Protein AF-A0A7X3KXY0-F1 (afdb_monomer_lite)

Sequence (127 aa):
PDLPDDIDVRDLDPMVLQDLKVLAKDNANAVAKHMIMAATWMADDPQLALNHARAAKDRAGRIAVVRETCGIAAYHAGEWKEALAELRAARRMSGGPGLIAVMADCERGLGRPEKAIELARDEDPAS

Secondary structure (DSSP, 8-state):
----TT--GGGS-HHHHHHHTTS-HHHHHHHHHHHHHHHHHTTT-HHHHHHHHHHHHHHHTTSHHHHHHHHHHHHHTT-HHHHHHHHHHHHHHH-S--SHHHHHHHHHHTT-HHHHHHHHHTT----

pLDDT: mean 94.11, std 9.94, range [42.88, 98.88]

Radius of gyration: 15.06 Å; chains: 1; bounding box: 30×37×42 Å

Structure (mmCIF, N/CA/C/O backbone):
data_AF-A0A7X3KXY0-F1
#
_entry.id   AF-A0A7X3KXY0-F1
#
loop_
_atom_site.group_PDB
_atom_site.id
_atom_site.type_symbol
_atom_site.label_atom_id
_atom_site.label_alt_id
_atom_site.label_comp_id
_atom_site.label_asym_id
_atom_site.label_entity_id
_atom_site.label_seq_id
_atom_site.pdbx_PDB_ins_code
_atom_site.Cartn_x
_atom_site.Cartn_y
_atom_site.Cartn_z
_atom_site.occupancy
_atom_site.B_iso_or_equiv
_atom_site.auth_seq_id
_atom_site.auth_comp_id
_atom_site.auth_asym_id
_atom_site.auth_atom_id
_atom_site.pdbx_PDB_model_num
ATOM 1 N N . PRO A 1 1 ? 7.093 -12.865 -6.603 1.00 93.19 1 PRO A N 1
ATOM 2 C CA . PRO A 1 1 ? 6.266 -13.388 -7.715 1.00 93.19 1 PRO A CA 1
ATOM 3 C C . PRO A 1 1 ? 6.942 -13.106 -9.047 1.00 93.19 1 PRO A C 1
ATOM 5 O O . PRO A 1 1 ? 7.668 -12.113 -9.132 1.00 93.19 1 PRO A O 1
ATOM 8 N N . ASP A 1 2 ? 6.708 -13.957 -10.038 1.00 92.12 2 ASP A N 1
ATOM 9 C CA . ASP A 1 2 ? 7.218 -13.729 -11.386 1.00 92.12 2 ASP A CA 1
ATOM 10 C C . ASP A 1 2 ? 6.487 -12.551 -12.038 1.00 92.12 2 ASP A C 1
ATOM 12 O O . ASP A 1 2 ? 5.353 -12.219 -11.683 1.00 92.12 2 ASP A O 1
ATOM 16 N N . LEU A 1 3 ? 7.175 -11.877 -12.954 1.00 92.00 3 LEU A N 1
ATOM 17 C CA . LEU A 1 3 ? 6.626 -10.768 -13.720 1.00 92.00 3 LEU A CA 1
ATOM 18 C C . LEU A 1 3 ? 6.421 -11.225 -15.163 1.00 92.00 3 LEU A C 1
ATOM 20 O O . LEU A 1 3 ? 7.395 -11.648 -15.783 1.00 92.00 3 LEU A O 1
ATOM 24 N N . PRO A 1 4 ? 5.203 -11.102 -15.706 1.00 89.81 4 PRO A N 1
ATOM 25 C CA . PRO A 1 4 ? 4.985 -11.210 -17.139 1.00 89.81 4 PRO A CA 1
ATOM 26 C C . PRO A 1 4 ? 5.879 -10.245 -17.940 1.00 89.81 4 PRO A C 1
ATOM 28 O O . PRO A 1 4 ? 6.156 -9.106 -17.530 1.00 89.81 4 PRO A O 1
ATOM 31 N N . ASP A 1 5 ? 6.350 -10.709 -19.096 1.00 85.50 5 ASP A N 1
ATOM 32 C CA . ASP A 1 5 ? 7.258 -9.941 -19.951 1.00 85.50 5 ASP A CA 1
ATOM 33 C C . ASP A 1 5 ? 6.556 -8.766 -20.650 1.00 85.50 5 ASP A C 1
ATOM 35 O O . ASP A 1 5 ? 7.190 -7.738 -20.903 1.00 85.50 5 ASP A O 1
ATOM 39 N N . ASP A 1 6 ? 5.250 -8.889 -20.885 1.00 90.50 6 ASP A N 1
ATOM 40 C CA . ASP A 1 6 ? 4.394 -8.004 -21.679 1.00 90.50 6 ASP A CA 1
ATOM 41 C C . ASP A 1 6 ? 3.829 -6.787 -20.928 1.00 90.50 6 ASP A C 1
ATOM 43 O O . ASP A 1 6 ? 3.154 -5.961 -21.536 1.00 90.50 6 ASP A O 1
ATOM 47 N N . ILE A 1 7 ? 4.143 -6.620 -19.639 1.00 94.94 7 ILE A N 1
ATOM 48 C CA . ILE A 1 7 ? 3.724 -5.435 -18.873 1.00 94.94 7 ILE A CA 1
ATOM 49 C C . ILE A 1 7 ? 4.411 -4.177 -19.421 1.00 94.94 7 ILE A C 1
ATOM 51 O O . ILE A 1 7 ? 5.645 -4.062 -19.348 1.00 94.94 7 ILE A O 1
ATOM 55 N N . ASP A 1 8 ? 3.619 -3.198 -19.867 1.00 95.38 8 ASP A N 1
ATOM 56 C CA . ASP A 1 8 ? 4.105 -1.855 -20.176 1.00 95.38 8 ASP A CA 1
ATOM 57 C C . ASP A 1 8 ? 4.111 -0.996 -18.904 1.00 95.38 8 ASP A C 1
ATOM 59 O O . ASP A 1 8 ? 3.085 -0.720 -18.290 1.00 95.38 8 ASP A O 1
ATOM 63 N N . VAL A 1 9 ? 5.293 -0.521 -18.505 1.00 95.50 9 VAL A N 1
ATOM 64 C CA . VAL A 1 9 ? 5.440 0.363 -17.335 1.00 95.50 9 VAL A CA 1
ATOM 65 C C . VAL A 1 9 ? 4.668 1.678 -17.487 1.00 95.50 9 VAL A C 1
ATOM 67 O O . VAL A 1 9 ? 4.426 2.349 -16.490 1.00 95.50 9 VAL A O 1
ATOM 70 N N . ARG A 1 10 ? 4.287 2.055 -18.713 1.00 94.69 10 ARG A N 1
ATOM 71 C CA . ARG A 1 10 ? 3.483 3.249 -19.012 1.00 94.69 10 ARG A CA 1
ATOM 72 C C . ARG A 1 10 ? 2.025 3.135 -18.579 1.00 94.69 10 ARG A C 1
ATOM 74 O O . ARG A 1 10 ? 1.357 4.163 -18.543 1.00 94.69 10 ARG A O 1
ATOM 81 N N . ASP A 1 11 ? 1.567 1.939 -18.220 1.00 94.31 11 ASP A N 1
ATOM 82 C CA . ASP A 1 11 ? 0.246 1.741 -17.616 1.00 94.31 11 ASP A CA 1
ATOM 83 C C . ASP A 1 11 ? 0.187 2.280 -16.176 1.00 94.31 11 ASP A C 1
ATOM 85 O O . ASP A 1 11 ? -0.890 2.450 -15.607 1.00 94.31 11 ASP A O 1
ATOM 89 N N . LEU A 1 12 ? 1.345 2.578 -15.576 1.00 94.69 12 LEU A N 1
ATOM 90 C CA . LEU A 1 12 ? 1.439 3.239 -14.282 1.00 94.69 12 LEU A CA 1
ATOM 91 C C . LEU A 1 12 ? 1.272 4.757 -14.431 1.00 94.69 12 LEU A C 1
ATOM 93 O O . LEU A 1 12 ? 1.745 5.357 -15.398 1.00 94.69 12 LEU A O 1
ATOM 97 N N . ASP A 1 13 ? 0.656 5.389 -13.429 1.00 94.56 13 ASP A N 1
ATOM 98 C CA . ASP A 1 13 ? 0.473 6.840 -13.399 1.00 94.56 13 ASP A CA 1
ATOM 99 C C . ASP A 1 13 ? 1.812 7.579 -13.659 1.00 94.56 13 ASP A C 1
ATOM 101 O O . ASP A 1 13 ? 2.836 7.261 -13.032 1.00 94.56 13 ASP A O 1
ATOM 105 N N . PRO A 1 14 ? 1.843 8.575 -14.570 1.00 96.06 14 PRO A N 1
ATOM 106 C CA . PRO A 1 14 ? 3.060 9.306 -14.903 1.00 96.06 14 PRO A CA 1
ATOM 107 C C . PRO A 1 14 ? 3.778 9.935 -13.706 1.00 96.06 14 PRO A C 1
ATOM 109 O O . PRO A 1 14 ? 5.007 10.022 -13.733 1.00 96.06 14 PRO A O 1
ATOM 112 N N . MET A 1 15 ? 3.055 10.378 -12.673 1.00 94.25 15 MET A N 1
ATOM 113 C CA . MET A 1 15 ? 3.640 10.924 -11.446 1.00 94.25 15 MET A CA 1
ATOM 114 C C . MET A 1 15 ? 4.378 9.843 -10.658 1.00 94.25 15 MET A C 1
ATOM 116 O O . MET A 1 15 ? 5.504 10.068 -10.221 1.00 94.25 15 MET A O 1
ATOM 120 N N . VAL A 1 16 ? 3.816 8.638 -10.577 1.00 95.44 16 VAL A N 1
ATOM 121 C CA . VAL A 1 16 ? 4.487 7.491 -9.953 1.00 95.44 16 VAL A CA 1
ATOM 122 C C . VAL A 1 16 ? 5.752 7.126 -10.725 1.00 95.44 16 VAL A C 1
ATOM 124 O O . VAL A 1 16 ? 6.803 6.897 -10.130 1.00 95.44 16 VAL A O 1
ATOM 127 N N . LEU A 1 17 ? 5.704 7.152 -12.059 1.00 96.38 17 LEU A N 1
ATOM 128 C CA . LEU A 1 17 ? 6.902 6.948 -12.874 1.00 96.38 17 LEU A CA 1
ATOM 129 C C . LEU A 1 17 ? 7.977 8.014 -12.629 1.00 96.38 17 LEU A C 1
ATOM 131 O O . LEU A 1 17 ? 9.160 7.682 -12.709 1.00 96.38 17 LEU A O 1
ATOM 135 N N . GLN A 1 18 ? 7.612 9.268 -12.324 1.00 97.12 18 GLN A N 1
ATOM 136 C CA . GLN A 1 18 ? 8.596 10.285 -11.928 1.00 97.12 18 GLN A CA 1
ATOM 137 C C . GLN A 1 18 ? 9.287 9.919 -10.617 1.00 97.12 18 GLN A C 1
ATOM 139 O O . GLN A 1 18 ? 10.515 9.987 -10.559 1.00 97.12 18 GLN A O 1
ATOM 144 N N . ASP A 1 19 ? 8.532 9.485 -9.607 1.00 96.31 19 ASP A N 1
ATOM 145 C CA . ASP A 1 19 ? 9.086 9.100 -8.305 1.00 96.31 19 ASP A CA 1
ATOM 146 C C . ASP A 1 19 ? 10.115 7.968 -8.431 1.00 96.31 19 ASP A C 1
ATOM 148 O O . ASP A 1 19 ? 11.120 7.944 -7.719 1.00 96.31 19 ASP A O 1
ATOM 152 N N . LEU A 1 20 ? 9.915 7.048 -9.381 1.00 97.94 20 LEU A N 1
ATOM 153 C CA . LEU A 1 20 ? 10.821 5.924 -9.625 1.00 97.94 20 LEU A CA 1
ATOM 154 C C . LEU A 1 20 ? 12.112 6.306 -10.369 1.00 97.94 20 LEU A C 1
ATOM 156 O O . LEU A 1 20 ? 13.057 5.514 -10.367 1.00 97.94 20 LEU A O 1
ATOM 160 N N . LYS A 1 21 ? 12.215 7.504 -10.968 1.00 96.81 21 LYS A N 1
ATOM 161 C CA . LYS A 1 21 ? 13.402 7.924 -11.749 1.00 96.81 21 LYS A CA 1
ATOM 162 C C . LYS A 1 21 ? 14.685 8.038 -10.932 1.00 96.81 21 LYS A C 1
ATOM 164 O O . LYS A 1 21 ? 15.768 8.075 -11.509 1.00 96.81 21 LYS A O 1
ATOM 169 N N . VAL A 1 22 ? 14.575 8.097 -9.606 1.00 96.62 22 VAL A N 1
ATOM 170 C CA . VAL A 1 22 ? 15.732 8.090 -8.696 1.00 96.62 22 VAL A CA 1
ATOM 171 C C . VAL A 1 22 ? 16.440 6.732 -8.652 1.00 96.62 22 VAL A C 1
ATOM 173 O O . VAL A 1 22 ? 17.569 6.638 -8.173 1.00 96.62 22 VAL A O 1
ATOM 176 N N . LEU A 1 23 ? 15.784 5.668 -9.120 1.00 97.94 23 LEU A N 1
ATOM 177 C CA . LEU A 1 23 ? 16.333 4.318 -9.171 1.00 97.94 23 LEU A CA 1
ATOM 178 C C . LEU A 1 23 ? 17.098 4.088 -10.480 1.00 97.94 23 LEU A C 1
ATOM 180 O O . LEU A 1 23 ? 16.834 4.711 -11.506 1.00 97.94 23 LEU A O 1
ATOM 184 N N . ALA A 1 24 ? 18.008 3.110 -10.471 1.00 98.19 24 ALA A N 1
ATOM 185 C CA . ALA A 1 24 ? 18.576 2.587 -11.710 1.00 98.19 24 ALA A CA 1
ATOM 186 C C . ALA A 1 24 ? 17.456 2.065 -12.629 1.00 98.19 24 ALA A C 1
ATOM 188 O O . ALA A 1 24 ? 16.522 1.423 -12.148 1.00 98.19 24 ALA A O 1
ATOM 189 N N . LYS A 1 25 ? 17.576 2.304 -13.942 1.00 96.75 25 LYS A N 1
ATOM 190 C CA . LYS A 1 25 ? 16.531 2.031 -14.947 1.00 96.75 25 LYS A CA 1
ATOM 191 C C . LYS A 1 25 ? 15.910 0.635 -14.825 1.00 96.75 25 LYS A C 1
ATOM 193 O O . LYS A 1 25 ? 14.689 0.515 -14.793 1.00 96.75 25 LYS A O 1
ATOM 198 N N . ASP A 1 26 ? 16.733 -0.404 -14.710 1.00 96.69 26 ASP A N 1
ATOM 199 C CA . ASP A 1 26 ? 16.240 -1.785 -14.641 1.00 96.69 26 ASP A CA 1
ATOM 200 C C . ASP A 1 26 ? 15.475 -2.055 -13.338 1.00 96.69 26 ASP A C 1
ATOM 202 O O . ASP A 1 26 ? 14.436 -2.713 -13.347 1.00 96.69 26 ASP A O 1
ATOM 206 N N . ASN A 1 27 ? 15.932 -1.475 -12.222 1.00 97.94 27 ASN A N 1
ATOM 207 C CA . ASN A 1 27 ? 15.228 -1.568 -10.946 1.00 97.94 27 ASN A CA 1
ATOM 208 C C . ASN A 1 27 ? 13.915 -0.771 -10.968 1.00 97.94 27 ASN A C 1
ATOM 210 O O . ASN A 1 27 ? 12.899 -1.266 -10.492 1.00 97.94 27 ASN A O 1
ATOM 214 N N . ALA A 1 28 ? 13.914 0.429 -11.559 1.00 98.06 28 ALA A N 1
ATOM 215 C CA . ALA A 1 28 ? 12.712 1.242 -11.739 1.00 98.06 28 ALA A CA 1
ATOM 216 C C . ALA A 1 28 ? 11.645 0.480 -12.540 1.00 98.06 28 ALA A C 1
ATOM 218 O O . ALA A 1 28 ? 10.492 0.413 -12.121 1.00 98.06 28 ALA A O 1
ATOM 219 N N . ASN A 1 29 ? 12.049 -0.167 -13.638 1.00 97.06 29 ASN A N 1
ATOM 220 C CA . ASN A 1 29 ? 11.160 -0.988 -14.455 1.00 97.06 29 ASN A CA 1
ATOM 221 C C . ASN A 1 29 ? 10.595 -2.179 -13.669 1.00 97.06 29 ASN A C 1
ATOM 223 O O . ASN A 1 29 ? 9.391 -2.414 -13.704 1.00 97.06 29 ASN A O 1
ATOM 227 N N . ALA A 1 30 ? 11.436 -2.917 -12.937 1.00 97.75 30 ALA A N 1
ATOM 228 C CA . ALA A 1 30 ? 10.977 -4.047 -12.129 1.00 97.75 30 ALA A CA 1
ATOM 229 C C . ALA A 1 30 ? 9.985 -3.612 -11.036 1.00 97.75 30 ALA A C 1
ATOM 231 O O . ALA A 1 30 ? 8.970 -4.272 -10.817 1.00 97.75 30 ALA A O 1
ATOM 232 N N . VAL A 1 31 ? 10.256 -2.487 -10.369 1.00 98.50 31 VAL A N 1
ATOM 233 C CA . VAL A 1 31 ? 9.369 -1.904 -9.353 1.00 98.50 31 VAL A CA 1
ATOM 234 C C . VAL A 1 31 ? 8.037 -1.488 -9.972 1.00 98.50 31 VAL A C 1
ATOM 236 O O . VAL A 1 31 ? 6.999 -1.900 -9.465 1.00 98.50 31 VAL A O 1
ATOM 239 N N . ALA A 1 32 ? 8.056 -0.755 -11.090 1.00 98.31 32 ALA A N 1
ATOM 240 C CA . ALA A 1 32 ? 6.847 -0.336 -11.796 1.00 98.31 32 ALA A CA 1
ATOM 241 C C . ALA A 1 32 ? 5.980 -1.537 -12.200 1.00 98.31 32 ALA A C 1
ATOM 243 O O . ALA A 1 32 ? 4.788 -1.561 -11.908 1.00 98.31 32 ALA A O 1
ATOM 244 N N . LYS A 1 33 ? 6.590 -2.579 -12.780 1.00 98.38 33 LYS A N 1
ATOM 245 C CA . LYS A 1 33 ? 5.887 -3.817 -13.142 1.00 98.38 33 LYS A CA 1
ATOM 246 C C . LYS A 1 33 ? 5.248 -4.495 -11.929 1.00 98.38 33 LYS A C 1
ATOM 248 O O . LYS A 1 33 ? 4.099 -4.915 -11.996 1.00 98.38 33 LYS A O 1
ATOM 253 N N . HIS A 1 34 ? 5.951 -4.577 -10.798 1.00 98.62 34 HIS A N 1
ATOM 254 C CA . HIS A 1 34 ? 5.357 -5.107 -9.569 1.00 98.62 34 HIS A CA 1
ATOM 255 C C . HIS A 1 34 ? 4.199 -4.245 -9.052 1.00 98.62 34 HIS A C 1
ATOM 257 O O . HIS A 1 34 ? 3.208 -4.803 -8.595 1.00 98.62 34 HIS A O 1
ATOM 263 N N . MET A 1 35 ? 4.287 -2.917 -9.134 1.00 98.56 35 MET A N 1
ATOM 264 C CA . MET A 1 35 ? 3.193 -2.029 -8.724 1.00 98.56 35 MET A CA 1
ATOM 265 C C . MET A 1 35 ? 1.957 -2.195 -9.614 1.00 98.56 35 MET A C 1
ATOM 267 O O . MET A 1 35 ? 0.852 -2.283 -9.086 1.00 98.56 35 MET A O 1
ATOM 271 N N . ILE A 1 36 ? 2.142 -2.324 -10.933 1.00 98.12 36 ILE A N 1
ATOM 272 C CA . ILE A 1 36 ? 1.054 -2.626 -11.875 1.00 98.12 36 ILE A CA 1
ATOM 273 C C . ILE A 1 36 ? 0.393 -3.951 -11.495 1.00 98.12 36 ILE A C 1
ATOM 275 O O . ILE A 1 36 ? -0.806 -3.980 -11.250 1.00 98.12 36 ILE A O 1
ATOM 279 N N . MET A 1 37 ? 1.174 -5.022 -11.331 1.00 98.31 37 MET A N 1
ATOM 280 C CA . MET A 1 37 ? 0.628 -6.331 -10.954 1.00 98.31 37 MET A CA 1
ATOM 281 C C . MET A 1 37 ? -0.073 -6.321 -9.592 1.00 98.31 37 MET A C 1
ATOM 283 O O . MET A 1 37 ? -1.067 -7.021 -9.410 1.00 98.31 37 MET A O 1
ATOM 287 N N . ALA A 1 38 ? 0.421 -5.532 -8.633 1.00 98.38 38 ALA A N 1
ATOM 288 C CA . ALA A 1 38 ? -0.254 -5.351 -7.355 1.00 98.38 38 ALA A CA 1
ATOM 289 C C . ALA A 1 38 ? -1.633 -4.701 -7.540 1.00 98.38 38 ALA A C 1
ATOM 291 O O . ALA A 1 38 ? -2.600 -5.171 -6.950 1.00 98.38 38 ALA A O 1
ATOM 292 N N . ALA A 1 39 ? -1.740 -3.668 -8.380 1.00 97.12 39 ALA A N 1
ATOM 293 C CA . ALA A 1 39 ? -3.017 -3.040 -8.704 1.00 97.12 39 ALA A CA 1
ATOM 294 C C . ALA A 1 39 ? -3.954 -3.990 -9.473 1.00 97.12 39 ALA A C 1
ATOM 296 O O . ALA A 1 39 ? -5.136 -4.064 -9.151 1.00 97.12 39 ALA A O 1
ATOM 297 N N . THR A 1 40 ? -3.427 -4.759 -10.432 1.00 96.94 40 THR A N 1
ATOM 298 C CA . THR A 1 40 ? -4.198 -5.710 -11.249 1.00 96.94 40 THR A CA 1
ATOM 299 C C . THR A 1 40 ? -4.894 -6.773 -10.405 1.00 96.94 40 THR A C 1
ATOM 301 O O . THR A 1 40 ? -6.078 -7.024 -10.596 1.00 96.94 40 THR A O 1
ATOM 304 N N . TRP A 1 41 ? -4.182 -7.387 -9.458 1.00 97.81 41 TRP A N 1
ATOM 305 C CA . TRP A 1 41 ? -4.725 -8.493 -8.662 1.00 97.81 41 TRP A CA 1
ATOM 306 C C . TRP A 1 41 ? -5.479 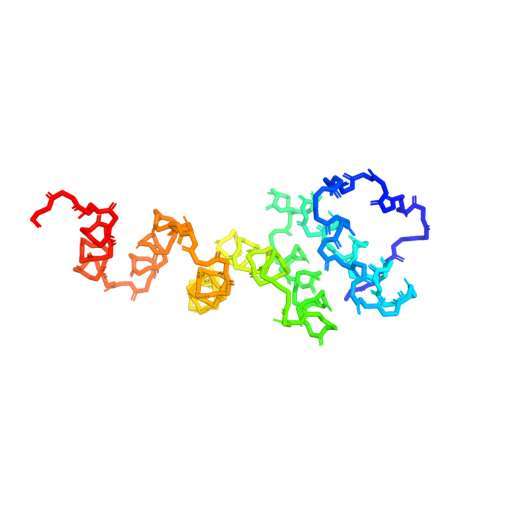-8.047 -7.411 1.00 97.81 41 TRP A C 1
ATOM 308 O O . TRP A 1 41 ? -6.010 -8.884 -6.693 1.00 97.81 41 TRP A O 1
ATOM 318 N N . MET A 1 42 ? -5.539 -6.746 -7.122 1.00 96.50 42 MET A N 1
ATOM 319 C CA . MET A 1 42 ? -6.009 -6.238 -5.830 1.00 96.50 42 MET A CA 1
ATOM 320 C C . MET A 1 42 ? -7.444 -6.647 -5.482 1.00 96.50 42 MET A C 1
ATOM 322 O O . MET A 1 42 ? -7.744 -6.857 -4.309 1.00 96.50 42 MET A O 1
ATOM 326 N N . ALA A 1 43 ? -8.319 -6.752 -6.485 1.00 95.81 43 ALA A N 1
ATOM 327 C CA . ALA A 1 43 ? -9.709 -7.160 -6.300 1.00 95.81 43 ALA A CA 1
ATOM 328 C C . ALA A 1 43 ? -9.891 -8.687 -6.298 1.00 95.81 43 ALA A C 1
ATOM 330 O O . ALA A 1 43 ? -10.695 -9.198 -5.521 1.00 95.81 43 ALA A O 1
ATOM 331 N N . ASP A 1 44 ? -9.145 -9.400 -7.147 1.00 98.06 44 ASP A N 1
ATOM 332 C CA . ASP A 1 44 ? -9.373 -10.824 -7.426 1.00 98.06 44 ASP A CA 1
ATOM 333 C C . ASP A 1 44 ? -8.510 -11.758 -6.560 1.00 98.06 44 ASP A C 1
ATOM 335 O O . ASP A 1 44 ? -8.994 -12.778 -6.073 1.00 98.06 44 ASP A O 1
ATOM 339 N N . ASP A 1 45 ? -7.240 -11.406 -6.334 1.00 98.44 45 ASP A N 1
ATOM 340 C CA . ASP A 1 45 ? -6.313 -12.120 -5.448 1.00 98.44 45 ASP A CA 1
ATOM 341 C C . ASP A 1 45 ? -5.477 -11.117 -4.626 1.00 98.44 45 ASP A C 1
ATOM 343 O O . ASP A 1 45 ? -4.321 -10.804 -4.957 1.00 98.44 45 ASP A O 1
ATOM 347 N N . PRO A 1 46 ? -6.041 -10.605 -3.515 1.00 98.50 46 PRO A N 1
ATOM 348 C CA . PRO A 1 46 ? -5.351 -9.657 -2.646 1.00 98.50 46 PRO A CA 1
ATOM 349 C C . PRO A 1 46 ? -4.027 -10.189 -2.083 1.00 98.50 46 PRO A C 1
ATOM 351 O O . PRO A 1 46 ? -3.097 -9.418 -1.830 1.00 98.50 46 PRO A O 1
ATOM 354 N N . GLN A 1 47 ? -3.902 -11.506 -1.898 1.00 98.62 47 GLN A N 1
ATOM 355 C CA . GLN A 1 47 ? -2.684 -12.100 -1.359 1.00 98.62 47 GLN A CA 1
ATOM 356 C C . GLN A 1 47 ? -1.552 -12.076 -2.391 1.00 98.62 47 GLN A C 1
ATOM 358 O O . GLN A 1 47 ? -0.403 -11.771 -2.043 1.00 98.62 47 GLN A O 1
ATOM 363 N N . LEU A 1 48 ? -1.861 -12.360 -3.658 1.00 98.69 48 LEU A N 1
ATOM 364 C CA . LEU A 1 48 ? -0.927 -12.200 -4.766 1.00 98.69 48 LEU A CA 1
ATOM 365 C C . LEU A 1 48 ? -0.564 -10.728 -4.975 1.00 98.69 48 LEU A C 1
ATOM 367 O O . LEU A 1 48 ? 0.625 -10.411 -5.093 1.00 98.69 48 LEU A O 1
ATOM 371 N N . ALA A 1 49 ? -1.550 -9.829 -4.940 1.00 98.75 49 ALA A N 1
ATOM 372 C CA . ALA A 1 49 ? -1.322 -8.389 -5.013 1.00 98.75 49 ALA A CA 1
ATOM 373 C C . ALA A 1 49 ? -0.313 -7.924 -3.951 1.00 98.75 49 ALA A C 1
ATOM 375 O O . ALA A 1 49 ? 0.682 -7.265 -4.271 1.00 98.75 49 ALA A O 1
ATOM 376 N N . LEU A 1 50 ? -0.502 -8.352 -2.699 1.00 98.88 50 LEU A N 1
ATOM 377 C CA . LEU A 1 50 ? 0.422 -8.062 -1.607 1.00 98.88 50 LEU A CA 1
ATOM 378 C C . LEU A 1 50 ? 1.823 -8.630 -1.863 1.00 98.88 50 LEU A C 1
ATOM 380 O O . LEU A 1 50 ? 2.819 -7.956 -1.602 1.00 98.88 50 LEU A O 1
ATOM 384 N N . ASN A 1 51 ? 1.938 -9.834 -2.421 1.00 98.81 51 ASN A N 1
ATOM 385 C CA . ASN A 1 51 ? 3.245 -10.404 -2.749 1.00 98.81 51 ASN A CA 1
ATOM 386 C C . ASN A 1 51 ? 3.991 -9.586 -3.818 1.00 98.81 51 ASN A C 1
ATOM 388 O O . ASN A 1 51 ? 5.215 -9.451 -3.738 1.00 98.81 51 ASN A O 1
ATOM 392 N N . HIS A 1 52 ? 3.288 -9.020 -4.804 1.00 98.81 52 HIS A N 1
ATOM 393 C CA . HIS A 1 52 ? 3.896 -8.086 -5.756 1.00 98.81 52 HIS A CA 1
ATOM 394 C C . HIS A 1 52 ? 4.280 -6.764 -5.081 1.00 98.81 52 HIS A C 1
ATOM 396 O O . HIS A 1 52 ? 5.397 -6.283 -5.273 1.00 98.81 52 HIS A O 1
ATOM 402 N N . ALA A 1 53 ? 3.410 -6.208 -4.240 1.00 98.81 53 ALA A N 1
ATOM 403 C CA . ALA A 1 53 ? 3.680 -4.944 -3.565 1.00 98.81 53 ALA A CA 1
ATOM 404 C C . ALA A 1 53 ? 4.868 -5.035 -2.583 1.00 98.81 53 ALA A C 1
ATOM 406 O O . ALA A 1 53 ? 5.721 -4.145 -2.560 1.00 98.81 53 ALA A O 1
ATOM 407 N N . ARG A 1 54 ? 5.006 -6.152 -1.853 1.00 98.88 54 ARG A N 1
ATOM 408 C CA . ARG A 1 54 ? 6.191 -6.464 -1.031 1.00 98.88 54 ARG A CA 1
ATOM 409 C C . ARG A 1 54 ? 7.457 -6.529 -1.885 1.00 98.88 54 ARG A C 1
ATOM 411 O O . ARG A 1 54 ? 8.451 -5.895 -1.548 1.00 98.88 54 ARG A O 1
ATOM 418 N N . ALA A 1 55 ? 7.401 -7.198 -3.039 1.00 98.81 55 ALA A N 1
ATOM 419 C CA . ALA A 1 55 ? 8.533 -7.274 -3.962 1.00 98.81 55 ALA A CA 1
ATOM 420 C C . ALA A 1 55 ? 8.964 -5.891 -4.499 1.00 98.81 55 ALA A C 1
ATOM 422 O O . ALA A 1 55 ? 10.165 -5.642 -4.650 1.00 98.81 55 ALA A O 1
ATOM 423 N N . ALA A 1 56 ? 8.018 -4.981 -4.758 1.00 98.75 56 ALA A N 1
ATOM 424 C CA . ALA A 1 56 ? 8.320 -3.586 -5.085 1.00 98.75 56 ALA A CA 1
ATOM 425 C C . ALA A 1 56 ? 8.974 -2.857 -3.895 1.00 98.75 56 ALA A C 1
ATOM 427 O O . ALA A 1 56 ? 10.019 -2.219 -4.046 1.00 98.75 56 ALA A O 1
ATOM 428 N N . LYS A 1 57 ? 8.406 -2.998 -2.693 1.00 98.81 57 LYS A N 1
ATOM 429 C CA . LYS A 1 57 ? 8.900 -2.376 -1.455 1.00 98.81 57 LYS A CA 1
ATOM 430 C C . LYS A 1 57 ? 10.298 -2.848 -1.056 1.00 98.81 57 LYS A C 1
ATOM 432 O O . LYS A 1 57 ? 11.109 -2.016 -0.651 1.00 98.81 57 LYS A O 1
ATOM 437 N N . ASP A 1 58 ? 10.632 -4.117 -1.239 1.00 98.56 58 ASP A N 1
ATOM 438 C CA . ASP A 1 58 ? 11.977 -4.630 -0.950 1.00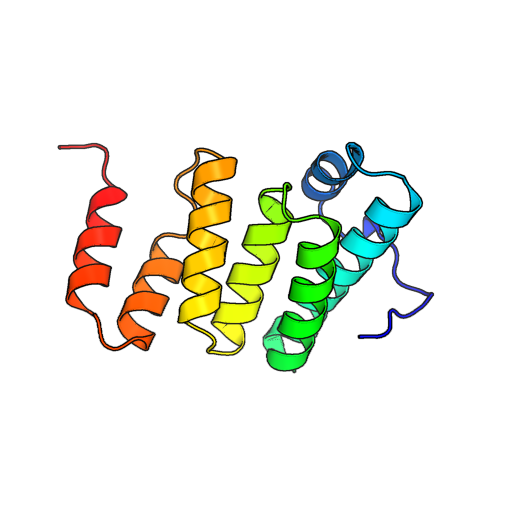 98.56 58 ASP A CA 1
ATOM 439 C C . ASP A 1 58 ? 13.046 -4.005 -1.862 1.00 98.56 58 ASP A C 1
ATOM 441 O O . ASP A 1 58 ? 14.184 -3.791 -1.445 1.00 98.56 58 ASP A O 1
ATOM 445 N N . ARG A 1 59 ? 12.666 -3.637 -3.092 1.00 98.31 59 ARG A N 1
ATOM 446 C CA . ARG A 1 59 ? 13.542 -2.984 -4.080 1.00 98.31 59 ARG A CA 1
ATOM 447 C C . ARG A 1 59 ? 13.613 -1.465 -3.935 1.00 98.31 59 ARG A C 1
ATOM 449 O O . ARG A 1 59 ? 14.629 -0.865 -4.287 1.00 98.31 59 ARG A O 1
ATOM 456 N N . ALA A 1 60 ? 12.532 -0.839 -3.473 1.00 98.38 60 ALA A N 1
ATOM 457 C CA . ALA A 1 60 ? 12.341 0.610 -3.534 1.00 98.38 60 ALA A CA 1
ATOM 458 C C . ALA A 1 60 ? 11.667 1.194 -2.284 1.00 98.38 60 ALA A C 1
ATOM 460 O O . ALA A 1 60 ? 10.932 2.176 -2.347 1.00 98.38 60 ALA A O 1
ATOM 461 N N . GLY A 1 61 ? 11.954 0.631 -1.111 1.00 97.56 61 GLY A N 1
ATOM 462 C CA . GLY A 1 61 ? 11.276 1.013 0.126 1.00 97.56 61 GLY A CA 1
ATOM 463 C C . GLY A 1 61 ? 11.446 2.487 0.529 1.00 97.56 61 GLY A C 1
ATOM 464 O O . GLY A 1 61 ? 10.670 2.996 1.328 1.00 97.56 61 GLY A O 1
ATOM 465 N N . ARG A 1 62 ? 12.435 3.208 0.000 1.00 97.56 62 ARG A N 1
ATOM 466 C CA . ARG A 1 62 ? 12.616 4.646 0.278 1.00 97.56 62 ARG A CA 1
ATOM 467 C C . ARG A 1 62 ? 11.759 5.562 -0.604 1.00 97.56 62 ARG A C 1
ATOM 469 O O . ARG A 1 62 ? 11.920 6.772 -0.520 1.00 97.56 62 ARG A O 1
ATOM 476 N N . ILE A 1 63 ? 10.839 5.011 -1.393 1.00 98.06 63 ILE A N 1
ATOM 477 C CA . ILE A 1 63 ? 9.900 5.770 -2.222 1.00 98.06 63 ILE A CA 1
ATOM 478 C C . ILE A 1 63 ? 8.505 5.701 -1.594 1.00 98.06 63 ILE A C 1
ATOM 480 O O . ILE A 1 63 ? 7.995 4.612 -1.331 1.00 98.06 63 ILE A O 1
ATOM 484 N N . ALA A 1 64 ? 7.895 6.863 -1.338 1.00 97.69 64 ALA A N 1
ATOM 485 C CA . ALA A 1 64 ? 6.647 6.965 -0.579 1.00 97.69 64 ALA A CA 1
ATOM 486 C C . ALA A 1 64 ? 5.503 6.170 -1.229 1.00 97.69 64 ALA A C 1
ATOM 488 O O . ALA A 1 64 ? 4.878 5.352 -0.557 1.00 97.69 64 ALA A O 1
ATOM 489 N N . VAL A 1 65 ? 5.301 6.326 -2.541 1.00 97.50 65 VAL A N 1
ATOM 490 C CA . VAL A 1 65 ? 4.230 5.633 -3.275 1.00 97.50 65 VAL A CA 1
ATOM 491 C C . VAL A 1 65 ? 4.411 4.111 -3.330 1.00 97.50 65 VAL A C 1
ATOM 493 O O . VAL A 1 65 ? 3.434 3.365 -3.338 1.00 97.50 65 VAL A O 1
ATOM 496 N N . VAL A 1 66 ? 5.649 3.612 -3.262 1.00 98.62 66 VAL A N 1
ATOM 497 C CA . VAL A 1 66 ? 5.911 2.167 -3.151 1.00 98.62 66 VAL A CA 1
ATOM 498 C C . VAL A 1 66 ? 5.449 1.643 -1.786 1.00 98.62 66 VAL A C 1
ATOM 500 O O . VAL A 1 66 ? 4.851 0.569 -1.702 1.00 98.62 66 VAL A O 1
ATOM 503 N N . ARG A 1 67 ? 5.687 2.408 -0.710 1.00 98.62 67 ARG A N 1
ATOM 504 C CA . ARG A 1 67 ? 5.188 2.068 0.634 1.00 98.62 67 ARG A CA 1
ATOM 505 C C . ARG A 1 67 ? 3.667 2.144 0.690 1.00 98.62 67 ARG A C 1
ATOM 507 O O . ARG A 1 67 ? 3.048 1.236 1.231 1.00 98.62 67 ARG A O 1
ATOM 514 N N . GLU A 1 68 ? 3.070 3.164 0.081 1.00 98.50 68 GLU A N 1
ATOM 515 C CA . GLU A 1 68 ? 1.613 3.298 -0.005 1.00 98.50 68 GLU A CA 1
ATOM 516 C C . GLU A 1 68 ? 0.978 2.115 -0.744 1.00 98.50 68 GLU A C 1
ATOM 518 O O . GLU A 1 68 ? 0.071 1.484 -0.209 1.00 98.50 68 GLU A O 1
ATOM 523 N N . THR A 1 69 ? 1.527 1.729 -1.900 1.00 98.44 69 THR A N 1
ATOM 524 C CA . THR A 1 69 ? 1.062 0.568 -2.680 1.00 98.44 69 THR A CA 1
ATOM 5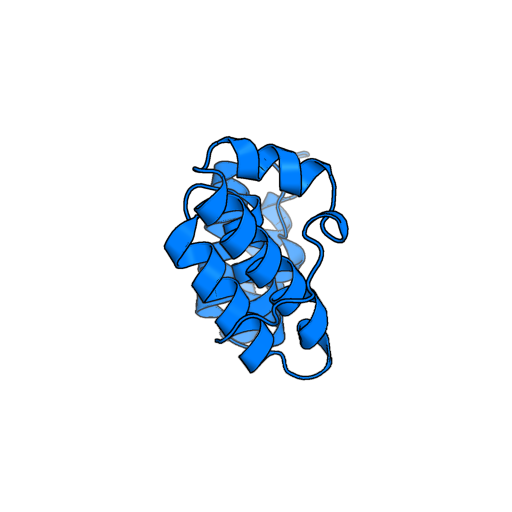25 C C . THR A 1 69 ? 1.106 -0.721 -1.856 1.00 98.44 69 THR A C 1
ATOM 527 O O . THR A 1 69 ? 0.148 -1.492 -1.853 1.00 98.44 69 THR A O 1
ATOM 530 N N . CYS A 1 70 ? 2.192 -0.948 -1.107 1.00 98.88 70 CYS A N 1
ATOM 531 C CA . CYS A 1 70 ? 2.304 -2.091 -0.196 1.00 98.88 70 CYS A CA 1
ATOM 532 C C . CYS A 1 70 ? 1.285 -2.030 0.946 1.00 98.88 70 CYS A C 1
ATOM 534 O O . CYS A 1 70 ? 0.709 -3.055 1.302 1.00 98.88 70 CYS A O 1
ATOM 536 N N . GLY A 1 71 ? 1.039 -0.839 1.495 1.00 98.81 71 GLY A N 1
ATOM 537 C CA . GLY A 1 71 ? 0.051 -0.626 2.546 1.00 98.81 71 GLY A CA 1
ATOM 538 C C . GLY A 1 71 ? -1.383 -0.896 2.089 1.00 98.81 71 GLY A C 1
ATOM 539 O O . GLY A 1 71 ? -2.120 -1.593 2.783 1.00 98.81 71 GLY A O 1
ATOM 540 N N . ILE A 1 72 ? -1.760 -0.407 0.906 1.00 98.69 72 ILE A N 1
ATOM 541 C CA . ILE A 1 72 ? -3.075 -0.652 0.299 1.00 98.69 72 ILE A CA 1
ATOM 542 C C . ILE A 1 72 ? -3.247 -2.144 -0.007 1.00 98.69 72 ILE A C 1
ATOM 544 O O . ILE A 1 72 ? -4.236 -2.744 0.404 1.00 98.69 72 ILE A O 1
ATOM 548 N N . ALA A 1 73 ? -2.272 -2.783 -0.661 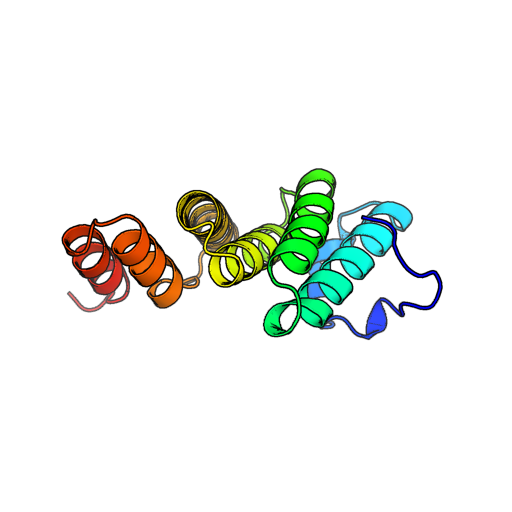1.00 98.81 73 ALA A N 1
ATOM 549 C CA . ALA A 1 73 ? -2.360 -4.212 -0.958 1.00 98.81 73 ALA A CA 1
ATOM 550 C C . ALA A 1 73 ? -2.477 -5.061 0.324 1.00 98.81 73 ALA A C 1
ATOM 552 O O . ALA A 1 73 ? -3.268 -6.000 0.376 1.00 98.81 73 ALA A O 1
ATOM 553 N N . ALA A 1 74 ? -1.750 -4.695 1.387 1.00 98.88 74 ALA A N 1
ATOM 554 C CA . ALA A 1 74 ? -1.855 -5.358 2.685 1.00 98.88 74 ALA A CA 1
ATOM 555 C C . ALA A 1 74 ? -3.239 -5.166 3.320 1.00 98.88 74 ALA A C 1
ATOM 557 O O . ALA A 1 74 ? -3.778 -6.110 3.891 1.00 98.88 74 ALA A O 1
ATOM 558 N N . TYR A 1 75 ? -3.837 -3.978 3.189 1.00 98.75 75 TYR A N 1
ATOM 559 C CA . TYR A 1 75 ? -5.198 -3.713 3.656 1.00 98.75 75 TYR A CA 1
ATOM 560 C C . TYR A 1 75 ? -6.213 -4.628 2.962 1.00 98.75 75 TYR A C 1
ATOM 562 O O . TYR A 1 75 ? -6.998 -5.290 3.636 1.00 98.75 75 TYR A O 1
ATOM 570 N N . HIS A 1 76 ? -6.150 -4.742 1.633 1.00 98.56 76 HIS A N 1
ATOM 571 C CA . HIS A 1 76 ? -7.037 -5.631 0.875 1.00 98.56 76 HIS A CA 1
ATOM 572 C C . HIS A 1 76 ? -6.834 -7.116 1.217 1.00 98.56 76 HIS A C 1
ATOM 574 O O . HIS A 1 76 ? -7.793 -7.884 1.197 1.00 98.56 76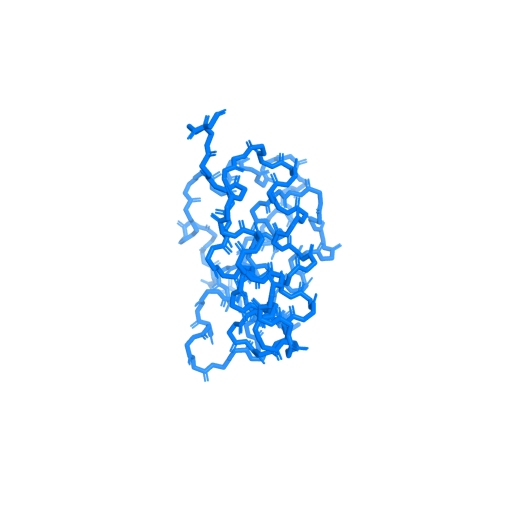 HIS A O 1
ATOM 580 N N . ALA A 1 77 ? -5.614 -7.518 1.578 1.00 98.62 77 ALA A N 1
ATOM 581 C CA . ALA A 1 77 ? -5.307 -8.873 2.037 1.00 98.62 77 ALA A CA 1
ATOM 582 C C . ALA A 1 77 ? -5.691 -9.143 3.507 1.00 98.62 77 ALA A C 1
ATOM 584 O O . ALA A 1 77 ? -5.516 -10.261 3.985 1.00 98.62 77 ALA A O 1
ATOM 585 N N . GLY A 1 78 ? -6.192 -8.146 4.245 1.00 98.44 78 GLY A N 1
ATOM 586 C CA . GLY A 1 78 ? -6.506 -8.277 5.671 1.00 98.44 78 GLY A CA 1
ATOM 587 C C . GLY A 1 78 ? -5.282 -8.271 6.595 1.00 98.44 78 GLY A C 1
ATOM 588 O O . GLY A 1 78 ? -5.393 -8.552 7.788 1.00 98.44 78 GLY A O 1
ATOM 589 N N . GLU A 1 79 ? -4.108 -7.908 6.079 1.00 98.75 79 GLU A N 1
ATOM 590 C CA . GLU A 1 79 ? -2.846 -7.829 6.817 1.00 98.75 79 GLU A CA 1
ATOM 591 C C . GLU A 1 79 ? -2.725 -6.483 7.549 1.00 98.75 79 GLU A C 1
ATOM 593 O O . GLU A 1 79 ? -1.826 -5.671 7.311 1.00 98.75 79 GLU A O 1
ATOM 598 N N . TRP A 1 80 ? -3.657 -6.230 8.473 1.00 98.62 80 TRP A N 1
ATOM 599 C CA . TRP A 1 80 ? -3.876 -4.923 9.110 1.00 98.62 80 TRP A CA 1
ATOM 600 C C . TRP A 1 80 ? -2.622 -4.314 9.741 1.00 98.62 80 TRP A C 1
ATOM 602 O O . TRP A 1 80 ? -2.401 -3.104 9.679 1.00 98.62 80 TRP A O 1
ATOM 612 N N . LYS A 1 81 ? -1.777 -5.146 10.363 1.00 98.75 81 LYS A N 1
ATOM 613 C CA . LYS A 1 81 ? -0.544 -4.684 11.013 1.00 98.75 81 LYS A CA 1
ATOM 614 C C . LYS A 1 81 ? 0.472 -4.168 9.994 1.00 98.75 81 LYS A C 1
ATOM 616 O O . LYS A 1 81 ? 1.128 -3.161 10.259 1.00 98.75 81 LYS A O 1
ATOM 621 N N . GLU A 1 82 ? 0.622 -4.862 8.870 1.00 98.81 82 GLU A N 1
ATOM 622 C CA . GLU A 1 82 ? 1.538 -4.464 7.801 1.00 98.81 82 GLU A CA 1
ATOM 623 C C . GLU A 1 82 ? 0.995 -3.246 7.062 1.00 98.81 82 GLU A C 1
ATOM 625 O O . GLU A 1 82 ? 1.717 -2.259 6.925 1.00 98.81 82 GLU A O 1
ATOM 630 N N . ALA A 1 83 ? -0.293 -3.267 6.708 1.00 98.81 83 ALA A N 1
ATOM 631 C CA . ALA A 1 83 ? -0.985 -2.142 6.092 1.00 98.81 83 ALA A CA 1
ATOM 632 C C . ALA A 1 83 ? -0.741 -0.847 6.874 1.00 98.81 83 ALA A C 1
ATOM 634 O O . ALA A 1 83 ? -0.211 0.135 6.356 1.00 98.81 83 ALA A O 1
ATOM 635 N N . LEU A 1 84 ? -1.012 -0.883 8.176 1.00 98.38 84 LEU A N 1
ATOM 636 C CA . LEU A 1 84 ? -0.835 0.257 9.058 1.00 98.38 84 LEU A CA 1
ATOM 637 C C . LEU A 1 84 ? 0.625 0.721 9.175 1.00 98.38 84 LEU A C 1
ATOM 639 O O . LEU A 1 84 ? 0.892 1.923 9.259 1.00 98.38 84 LEU A O 1
ATOM 643 N N . ALA A 1 85 ? 1.583 -0.208 9.209 1.00 98.56 85 ALA A N 1
ATOM 644 C CA . ALA A 1 85 ? 3.001 0.132 9.280 1.00 98.56 85 ALA A CA 1
ATOM 645 C C . ALA A 1 85 ? 3.476 0.847 8.005 1.00 98.56 85 ALA A C 1
ATOM 647 O O . ALA A 1 85 ? 4.182 1.859 8.095 1.00 98.56 85 ALA A O 1
ATOM 648 N N . GLU A 1 86 ? 3.066 0.349 6.839 1.00 98.81 86 GLU A N 1
ATOM 649 C CA . GLU A 1 86 ? 3.478 0.889 5.546 1.00 98.81 86 GLU A CA 1
ATOM 650 C C . GLU A 1 86 ? 2.776 2.212 5.220 1.00 98.81 86 GLU A C 1
ATOM 652 O O . GLU A 1 86 ? 3.446 3.168 4.829 1.00 98.81 86 GLU A O 1
ATOM 657 N N . LEU A 1 87 ? 1.475 2.340 5.497 1.00 98.38 87 LEU A N 1
ATOM 658 C CA . LEU A 1 87 ? 0.737 3.594 5.299 1.00 98.38 87 LEU A CA 1
ATOM 659 C C . LEU A 1 87 ? 1.259 4.723 6.198 1.00 98.38 87 LEU A C 1
ATOM 661 O O . LEU A 1 87 ? 1.430 5.857 5.747 1.00 98.38 87 LEU A O 1
ATOM 665 N N . ARG A 1 88 ? 1.627 4.421 7.452 1.00 97.06 88 ARG A N 1
ATOM 666 C CA . ARG A 1 88 ? 2.301 5.398 8.326 1.00 97.06 88 ARG A CA 1
ATOM 667 C C . ARG A 1 88 ? 3.669 5.805 7.782 1.00 97.06 88 ARG A C 1
ATOM 669 O O . ARG A 1 88 ? 4.065 6.957 7.944 1.00 97.06 88 ARG A O 1
ATOM 676 N N . ALA A 1 89 ? 4.415 4.876 7.182 1.00 98.19 89 ALA A N 1
ATOM 677 C CA . ALA A 1 89 ? 5.695 5.193 6.555 1.00 98.19 89 ALA A CA 1
ATOM 678 C C . ALA A 1 89 ? 5.505 6.095 5.329 1.00 98.19 89 ALA A C 1
ATOM 680 O O . ALA A 1 89 ? 6.152 7.138 5.257 1.00 98.19 89 ALA A O 1
ATOM 681 N N . ALA A 1 90 ? 4.574 5.753 4.437 1.00 97.94 90 ALA A N 1
ATOM 682 C CA . ALA A 1 90 ? 4.232 6.554 3.266 1.00 97.94 90 ALA A CA 1
ATOM 683 C C . ALA A 1 90 ? 3.797 7.979 3.644 1.00 97.94 90 ALA A C 1
ATOM 685 O O . ALA A 1 90 ? 4.318 8.948 3.089 1.00 97.94 90 ALA A O 1
ATOM 686 N N . ARG A 1 91 ? 2.926 8.123 4.655 1.00 95.69 91 ARG A N 1
ATOM 687 C CA . ARG A 1 91 ? 2.487 9.430 5.177 1.00 95.69 91 ARG A CA 1
ATOM 688 C C . ARG A 1 91 ? 3.660 10.271 5.686 1.00 95.69 91 ARG A C 1
ATOM 690 O O . ARG A 1 91 ? 3.786 11.434 5.319 1.00 95.69 91 ARG A O 1
ATOM 697 N N . ARG A 1 92 ? 4.563 9.688 6.487 1.00 96.06 92 ARG A N 1
ATOM 698 C CA . ARG A 1 92 ? 5.758 10.403 6.983 1.00 96.06 92 ARG A CA 1
ATOM 699 C C . ARG A 1 92 ? 6.678 10.874 5.857 1.00 96.06 92 ARG A C 1
ATOM 701 O O . ARG A 1 92 ? 7.317 11.906 6.002 1.00 96.06 92 ARG A O 1
ATOM 708 N N . MET A 1 93 ? 6.785 10.098 4.781 1.00 96.12 93 MET A N 1
ATOM 709 C CA . MET A 1 93 ? 7.677 10.399 3.659 1.00 96.12 93 MET A CA 1
ATOM 710 C C . MET A 1 93 ? 7.099 11.451 2.710 1.00 96.12 93 MET A C 1
ATOM 712 O O . MET A 1 93 ? 7.854 12.257 2.180 1.00 96.12 93 MET A O 1
ATOM 716 N N . SER A 1 94 ? 5.783 11.436 2.495 1.00 92.00 94 SER A N 1
ATOM 717 C CA . SER A 1 94 ? 5.085 12.370 1.600 1.00 92.00 94 SER A CA 1
ATOM 718 C C . SER A 1 94 ? 4.724 13.700 2.267 1.00 92.00 94 SER A C 1
ATOM 720 O O . SER A 1 94 ? 4.553 14.696 1.573 1.00 92.00 94 SER A O 1
ATOM 722 N N . GLY A 1 95 ? 4.593 13.734 3.599 1.00 86.31 95 GLY A N 1
ATOM 723 C CA . GLY A 1 95 ? 4.209 14.934 4.352 1.00 86.31 95 GLY A CA 1
ATOM 724 C C . GLY A 1 95 ? 2.737 15.346 4.193 1.00 86.31 95 GLY A C 1
ATOM 725 O O . GLY A 1 95 ? 2.341 16.373 4.738 1.00 86.31 95 GLY A O 1
ATOM 726 N N . GLY A 1 96 ? 1.932 14.568 3.461 1.00 84.25 96 GLY A N 1
ATOM 727 C CA . GLY A 1 96 ? 0.504 14.812 3.252 1.00 84.25 96 GLY A CA 1
ATOM 728 C C . GLY A 1 96 ? -0.400 14.183 4.325 1.00 84.25 96 GLY A C 1
ATOM 729 O O . GLY A 1 96 ? 0.087 13.562 5.278 1.00 84.25 96 GLY A O 1
ATOM 730 N N . PRO A 1 97 ? -1.734 14.290 4.166 1.00 84.12 97 PRO A N 1
ATOM 731 C CA . PRO A 1 97 ? -2.688 13.655 5.080 1.00 84.12 97 PRO A CA 1
ATOM 732 C C . PRO A 1 97 ? -2.546 12.124 5.084 1.00 84.12 97 PRO A C 1
ATOM 734 O O . PRO A 1 97 ? -2.728 11.487 6.120 1.00 84.12 97 PRO A O 1
ATOM 737 N N . GLY A 1 98 ? -2.106 11.532 3.967 1.00 90.06 98 GLY A N 1
ATOM 738 C CA . GLY A 1 98 ? -2.022 10.083 3.793 1.00 90.06 98 GLY A CA 1
ATOM 739 C C . GLY A 1 98 ? -3.406 9.430 3.778 1.00 90.06 98 GLY A C 1
ATOM 740 O O . GLY A 1 98 ? -4.420 10.098 3.603 1.00 90.06 98 GLY A O 1
ATOM 741 N N . LEU A 1 99 ? -3.453 8.113 3.976 1.00 95.06 99 LEU A N 1
ATOM 742 C CA . LEU A 1 99 ? -4.697 7.335 3.960 1.00 95.06 99 LEU A CA 1
ATOM 743 C C . LEU A 1 99 ? -5.231 7.095 5.380 1.00 95.06 99 LEU A C 1
ATOM 745 O O . LEU A 1 99 ? -5.280 5.956 5.849 1.00 95.06 99 LEU A O 1
ATOM 749 N N . ILE A 1 100 ? -5.594 8.167 6.095 1.00 94.38 100 ILE A N 1
ATOM 750 C CA . ILE A 1 100 ? -6.031 8.097 7.505 1.00 94.38 100 ILE A CA 1
ATOM 751 C C . ILE A 1 100 ? -7.241 7.194 7.695 1.00 94.38 100 ILE A C 1
ATOM 753 O O . ILE A 1 100 ? -7.194 6.335 8.573 1.00 94.38 100 ILE A O 1
ATOM 757 N N . ALA A 1 101 ? -8.260 7.301 6.842 1.00 94.56 101 ALA A N 1
ATOM 758 C CA . ALA A 1 101 ? -9.426 6.420 6.905 1.00 94.56 101 ALA A CA 1
ATOM 759 C C . ALA A 1 101 ? -9.034 4.929 6.831 1.00 94.56 101 ALA A C 1
ATOM 761 O O . ALA A 1 101 ? -9.467 4.124 7.653 1.00 94.56 101 ALA A O 1
ATOM 762 N N . VAL A 1 102 ? -8.125 4.570 5.918 1.00 97.19 102 VAL A N 1
ATOM 763 C CA . VAL A 1 102 ? -7.640 3.187 5.757 1.00 97.19 102 VAL A CA 1
ATOM 764 C C . VAL A 1 102 ? -6.816 2.743 6.970 1.00 97.19 102 VAL A C 1
ATOM 766 O O . VAL A 1 102 ? -6.954 1.620 7.454 1.00 97.19 102 VAL A O 1
ATOM 769 N N . MET A 1 103 ? -5.972 3.621 7.516 1.00 97.44 103 MET A N 1
ATOM 770 C CA . MET A 1 103 ? -5.216 3.328 8.736 1.00 97.44 103 MET A CA 1
ATOM 771 C C . MET A 1 103 ? -6.128 3.162 9.964 1.00 97.44 103 MET A C 1
ATOM 773 O O . MET A 1 103 ? -5.868 2.300 10.805 1.00 97.44 103 MET A O 1
ATOM 777 N N . ALA A 1 104 ? -7.193 3.958 10.070 1.00 96.56 104 ALA A N 1
ATOM 778 C CA . ALA A 1 104 ? -8.190 3.847 11.128 1.00 96.56 104 ALA A CA 1
ATOM 779 C C . ALA A 1 104 ? -8.933 2.508 11.022 1.00 96.56 104 ALA A C 1
ATOM 781 O O . ALA A 1 104 ? -9.080 1.797 12.018 1.00 96.56 104 ALA A O 1
ATOM 782 N N . ASP A 1 105 ? -9.298 2.098 9.808 1.00 97.56 105 ASP A N 1
ATOM 783 C CA . ASP A 1 105 ? -9.861 0.774 9.545 1.00 97.56 105 ASP A CA 1
ATOM 784 C C . ASP A 1 105 ? -8.911 -0.360 9.930 1.00 97.56 105 ASP A C 1
ATOM 786 O O . ASP A 1 105 ? -9.351 -1.344 10.523 1.00 97.56 105 ASP A O 1
ATOM 790 N N . CYS A 1 106 ? -7.607 -0.211 9.687 1.00 98.19 106 CYS A N 1
ATOM 791 C CA . CYS A 1 106 ? -6.617 -1.184 10.147 1.00 98.19 106 CYS A CA 1
ATOM 792 C C . CYS A 1 106 ? -6.592 -1.297 11.681 1.00 98.19 106 CYS A C 1
ATOM 794 O O . CYS A 1 106 ? -6.530 -2.405 12.207 1.00 98.19 106 CYS A O 1
ATOM 796 N N . GLU A 1 107 ? -6.657 -0.184 12.425 1.00 97.81 107 GLU A N 1
ATOM 797 C CA . GLU A 1 107 ? -6.738 -0.234 13.896 1.00 97.81 107 GLU A CA 1
ATOM 798 C C . GLU A 1 107 ? -8.033 -0.925 14.358 1.00 97.81 107 GLU A C 1
ATOM 800 O O . GLU A 1 107 ? -7.988 -1.743 15.280 1.00 97.81 107 GLU A O 1
ATOM 805 N N . ARG A 1 108 ? -9.167 -0.705 13.672 1.00 96.88 108 ARG A N 1
ATOM 806 C CA . ARG A 1 108 ? -10.402 -1.476 13.920 1.00 96.88 108 ARG A CA 1
ATOM 807 C C . ARG A 1 108 ? -10.202 -2.971 13.646 1.00 96.88 108 ARG A C 1
ATOM 809 O O . ARG A 1 108 ? -10.568 -3.781 14.494 1.00 96.88 108 ARG A O 1
ATOM 816 N N . GLY A 1 109 ? -9.573 -3.337 12.527 1.00 96.94 109 GLY A N 1
ATOM 817 C CA . GLY A 1 109 ? -9.237 -4.725 12.175 1.00 96.94 109 GLY A CA 1
ATOM 818 C C . GLY A 1 109 ? -8.294 -5.407 13.177 1.00 96.94 109 GLY A C 1
ATOM 819 O O . GLY A 1 109 ? -8.347 -6.620 13.359 1.00 96.94 109 GLY A O 1
ATOM 820 N N . LEU A 1 110 ? -7.481 -4.626 13.895 1.00 97.88 110 LEU A N 1
ATOM 821 C CA . LEU A 1 110 ? -6.631 -5.079 15.003 1.00 97.88 110 LEU A CA 1
ATOM 822 C C . LEU A 1 110 ? -7.351 -5.123 16.365 1.00 97.88 110 LEU A C 1
ATOM 824 O O . LEU A 1 110 ? -6.702 -5.394 17.378 1.00 97.88 110 LEU A O 1
ATOM 828 N N . GLY A 1 111 ? -8.655 -4.833 16.415 1.00 97.31 111 GLY A N 1
ATOM 829 C CA . GLY A 1 111 ? -9.443 -4.799 17.648 1.00 97.31 111 GLY A CA 1
ATOM 830 C C . GLY A 1 111 ? -9.164 -3.579 18.531 1.00 97.31 111 GLY A C 1
ATOM 831 O O . GLY A 1 111 ? -9.263 -3.681 19.750 1.00 97.31 111 GLY A O 1
ATOM 832 N N . ARG A 1 112 ? -8.772 -2.441 17.940 1.00 96.94 112 ARG A N 1
ATOM 833 C CA . ARG A 1 112 ? -8.401 -1.197 18.646 1.00 96.94 112 ARG A CA 1
ATOM 834 C C . ARG A 1 112 ? -9.236 0.003 18.167 1.00 96.94 112 ARG A C 1
ATOM 836 O O . ARG A 1 112 ? -8.677 0.965 17.633 1.00 96.94 112 ARG A O 1
ATOM 843 N N . PRO A 1 113 ? -10.569 -0.035 18.305 1.00 93.25 113 PRO A N 1
ATOM 844 C CA . PRO A 1 113 ? -11.451 1.007 17.777 1.00 93.25 113 PRO A CA 1
ATOM 845 C C . PRO A 1 113 ? -11.202 2.398 18.383 1.00 93.25 113 PRO A C 1
ATOM 847 O O . PRO A 1 113 ? -11.400 3.398 17.700 1.00 93.25 113 PRO A O 1
ATOM 850 N N . GLU A 1 114 ? -10.704 2.493 19.615 1.00 94.12 114 GLU A N 1
ATOM 851 C CA . GLU A 1 114 ? -10.376 3.769 20.261 1.00 94.12 114 GLU A CA 1
ATOM 852 C C . GLU A 1 114 ? -9.249 4.496 19.514 1.00 94.12 114 GLU A C 1
ATOM 854 O O . GLU A 1 114 ? -9.340 5.696 19.260 1.00 94.12 114 GLU A O 1
ATOM 859 N N . LYS A 1 115 ? -8.234 3.751 19.053 1.00 91.81 115 LYS A N 1
ATOM 860 C CA . LYS A 1 115 ? -7.135 4.306 18.247 1.00 91.81 115 LYS A CA 1
ATOM 861 C C . LYS A 1 115 ? -7.588 4.779 16.872 1.00 91.81 115 LYS A C 1
ATOM 863 O O . LYS A 1 115 ? -6.994 5.699 16.320 1.00 91.81 115 LYS A O 1
ATOM 868 N N . ALA A 1 116 ? -8.625 4.159 16.312 1.00 89.19 116 ALA A N 1
ATOM 869 C CA . ALA A 1 116 ? -9.209 4.610 15.054 1.00 89.19 116 ALA A CA 1
ATOM 870 C C . ALA A 1 116 ? -9.839 6.008 15.207 1.00 89.19 116 ALA A C 1
ATOM 872 O O . ALA A 1 116 ? -9.664 6.854 14.335 1.00 89.19 116 ALA A O 1
ATOM 873 N N . ILE A 1 117 ? -10.510 6.267 16.338 1.00 88.62 117 ILE A N 1
ATOM 874 C CA . ILE A 1 117 ? -11.101 7.577 16.658 1.00 88.62 117 ILE A CA 1
ATOM 875 C C . ILE A 1 117 ? -10.012 8.630 16.878 1.00 88.62 117 ILE A C 1
ATOM 877 O O . ILE A 1 117 ? -10.139 9.745 16.381 1.00 88.62 117 ILE A O 1
ATOM 881 N N . GLU A 1 118 ? -8.948 8.291 17.612 1.00 89.31 118 GLU A N 1
ATOM 882 C CA . GLU A 1 118 ? -7.797 9.184 17.805 1.00 89.31 118 GLU A CA 1
ATOM 883 C C . GLU A 1 118 ? -7.182 9.586 16.460 1.00 89.31 118 GLU A C 1
ATOM 885 O O . GLU A 1 118 ? -7.022 10.771 16.184 1.00 89.31 118 GLU A O 1
ATOM 890 N N . LEU A 1 119 ? -6.9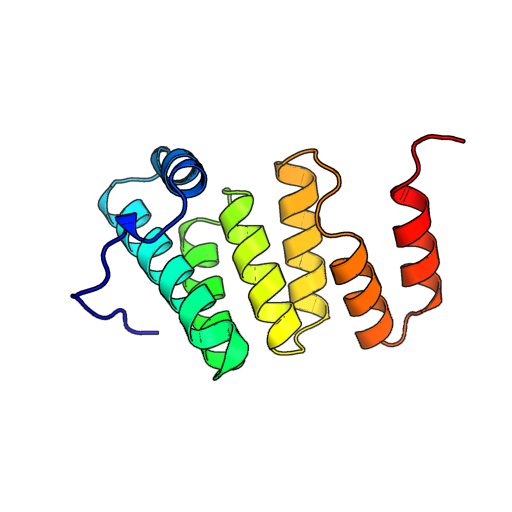33 8.611 15.583 1.00 85.69 119 LEU A N 1
ATOM 891 C CA . LEU A 1 119 ? -6.319 8.859 14.282 1.00 85.69 119 LEU A CA 1
ATOM 892 C C . LEU A 1 119 ? -7.187 9.724 13.358 1.00 85.69 119 LEU A C 1
ATOM 894 O O . LEU A 1 119 ? -6.649 10.527 12.603 1.00 85.69 119 LEU A O 1
ATOM 898 N N . ALA A 1 120 ? -8.513 9.572 13.416 1.00 80.44 120 ALA A N 1
ATOM 899 C CA . ALA A 1 120 ? -9.443 10.394 12.642 1.00 80.44 120 ALA A CA 1
ATOM 900 C C . ALA A 1 120 ? -9.470 11.861 13.110 1.00 80.44 120 ALA A C 1
ATOM 902 O O . ALA A 1 120 ? -9.786 12.748 12.326 1.00 80.44 120 ALA A O 1
ATOM 903 N N . ARG A 1 121 ? -9.124 12.135 14.376 1.00 80.75 121 ARG A N 1
ATOM 904 C CA . ARG A 1 121 ? -9.026 13.505 14.907 1.00 80.75 121 ARG A CA 1
ATOM 905 C C . ARG A 1 121 ? -7.743 14.214 14.477 1.00 80.75 121 ARG A C 1
ATOM 907 O O . ARG A 1 121 ? -7.763 15.426 14.320 1.00 80.75 121 ARG A O 1
ATOM 914 N N . ASP A 1 122 ? -6.666 13.471 14.219 1.00 70.44 122 ASP A N 1
ATOM 915 C CA . ASP A 1 122 ? -5.403 14.025 13.699 1.00 70.44 122 ASP A CA 1
ATOM 916 C C . ASP A 1 122 ? -5.528 14.595 12.267 1.00 70.44 122 ASP A C 1
ATOM 918 O O . ASP A 1 122 ? -4.579 15.192 11.752 1.00 70.44 122 ASP A O 1
ATOM 922 N N . GLU A 1 123 ? -6.656 14.363 11.589 1.00 64.19 123 GLU A N 1
ATOM 923 C CA . GLU A 1 123 ? -6.950 14.862 10.241 1.00 64.19 123 GLU A CA 1
ATOM 924 C C . GLU A 1 123 ? -7.487 16.307 10.245 1.00 64.19 123 GLU A C 1
ATOM 926 O O . GLU A 1 123 ? -7.497 16.949 9.195 1.00 64.19 123 GLU A O 1
ATOM 931 N N . ASP A 1 124 ? -7.874 16.838 11.414 1.00 53.28 124 ASP A N 1
ATOM 932 C CA . ASP A 1 124 ? -8.457 18.172 11.563 1.00 53.28 124 ASP A CA 1
ATOM 933 C C . ASP A 1 124 ? -7.430 19.193 12.104 1.00 53.28 124 ASP A C 1
ATOM 935 O O . ASP A 1 124 ? -7.213 19.282 13.314 1.00 53.28 124 ASP A O 1
ATOM 939 N N . PRO A 1 125 ? -6.764 19.991 11.245 1.00 48.50 125 PRO A N 1
ATOM 940 C CA . PRO A 1 125 ? -5.936 21.108 11.693 1.00 48.50 125 PRO A CA 1
ATOM 941 C C . PRO A 1 125 ? -6.759 22.310 12.195 1.00 48.50 125 PRO A C 1
ATOM 943 O O . PRO A 1 125 ? -6.165 23.332 12.537 1.00 48.50 125 PRO A O 1
ATOM 946 N N . ALA A 1 126 ? -8.096 22.234 12.233 1.00 44.84 126 ALA A N 1
ATOM 947 C CA . ALA A 1 126 ? -8.948 23.258 12.829 1.00 44.84 126 ALA A CA 1
ATOM 948 C C . ALA A 1 126 ? -9.305 22.898 14.282 1.00 44.84 126 ALA A C 1
ATOM 950 O O . ALA A 1 126 ? -10.423 22.503 14.609 1.00 44.84 126 ALA A O 1
ATOM 951 N N . SER A 1 127 ? -8.340 23.059 15.185 1.00 42.88 127 SER A N 1
ATOM 952 C CA . SER A 1 127 ? -8.566 23.172 16.634 1.00 42.88 127 SER A CA 1
ATOM 953 C C . SER A 1 127 ? -7.594 24.174 17.236 1.00 42.88 127 SER A C 1
ATOM 955 O O . SER A 1 127 ? -6.380 24.047 16.960 1.00 42.88 127 SER A O 1
#

Organism: NCBI:txid319939

Foldseek 3Di:
DDFDPPDDLVVDDVVLLVLLPVDDPVLSVLLSRLLVQLVVCLVPPLPSSLVSLVVSCVSPVLRLVSLQSNLSSCLSVLVLVSNLVSQVVSCVNVVDLTDLQSNLVSCVSVVNNVVSVVSVCVSDPPD

InterPro domains:
  IPR011990 Tetratricopeptide-like helical domain superfamily [G3DSA:1.25.40.10] (16-123)
  IPR011990 Tetratricopeptide-like helical domain superfamily [SSF48452] (21-119)